Protein AF-A0A349QZY3-F1 (afdb_monomer_lite)

Radius of gyration: 35.94 Å; chains: 1; bounding box: 70×84×109 Å

Secondary structure (DSSP, 8-state):
-----PPPP-PPPPS--PPPPP----PPP--SSPPP----SS-HHHHHHHPPPP---------S---HHHHHHHHHHHHHHHHHHHTPPPP--TTPPTTHHHHHHHHHHHHHHHHH-TTGGGEEEEE-SS-EEEEE------S-------HHHHHHHHHHGGG--

Structure (mmCIF, N/CA/C/O backbone):
data_AF-A0A349QZY3-F1
#
_entry.id   AF-A0A349QZY3-F1
#
loop_
_atom_site.group_PDB
_atom_site.id
_atom_site.type_symbol
_atom_site.label_atom_id
_atom_site.label_alt_id
_atom_site.label_c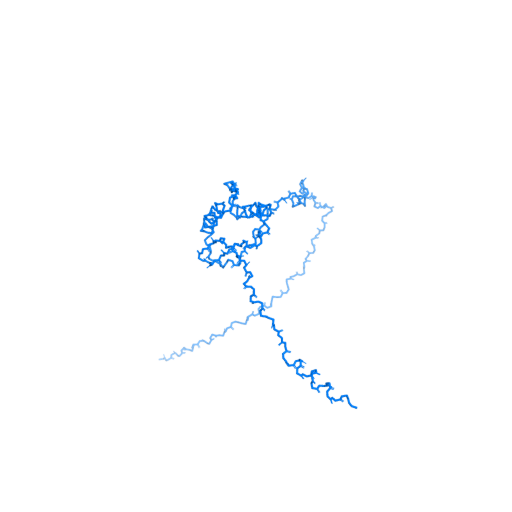omp_id
_atom_site.label_asym_id
_atom_site.label_entity_id
_atom_site.label_seq_id
_atom_site.pdbx_PDB_ins_code
_atom_site.Cartn_x
_atom_site.Cartn_y
_atom_site.Cartn_z
_atom_site.occupancy
_atom_site.B_iso_or_equiv
_atom_site.auth_seq_id
_atom_site.auth_comp_id
_atom_site.auth_asym_id
_atom_site.auth_atom_id
_atom_site.pdbx_PDB_model_num
ATOM 1 N N . LYS A 1 1 ? -26.551 -67.519 -51.013 1.00 44.50 1 LYS A N 1
ATOM 2 C CA . LYS A 1 1 ? -25.332 -67.885 -50.252 1.00 44.50 1 LYS A CA 1
ATOM 3 C C . LYS A 1 1 ? -25.104 -66.810 -49.200 1.00 44.50 1 LYS A C 1
ATOM 5 O O . LYS A 1 1 ? -24.732 -65.701 -49.545 1.00 44.50 1 LYS A O 1
ATOM 10 N N . THR A 1 2 ? -25.468 -67.117 -47.963 1.00 40.19 2 THR A N 1
ATOM 11 C CA . THR A 1 2 ? -25.341 -66.271 -46.772 1.00 40.19 2 THR A CA 1
ATOM 12 C C . THR A 1 2 ? -23.880 -66.196 -46.335 1.00 40.19 2 THR A C 1
ATOM 14 O O . THR A 1 2 ? -23.252 -67.236 -46.156 1.00 40.19 2 THR A O 1
ATOM 17 N N . ALA A 1 3 ? -23.346 -64.989 -46.157 1.00 41.06 3 ALA A N 1
ATOM 18 C CA . ALA A 1 3 ? -22.050 -64.759 -45.527 1.00 41.06 3 ALA A CA 1
ATOM 19 C C . ALA A 1 3 ? -22.275 -63.878 -44.293 1.00 41.06 3 ALA A C 1
ATOM 21 O O . ALA A 1 3 ? -22.495 -62.674 -44.402 1.00 41.06 3 ALA A O 1
ATOM 22 N N . ASN A 1 4 ? -22.282 -64.509 -43.121 1.00 50.06 4 ASN A N 1
ATOM 23 C CA . ASN A 1 4 ? -22.353 -63.827 -41.837 1.00 50.06 4 ASN A CA 1
ATOM 24 C C . ASN A 1 4 ? -20.962 -63.256 -41.533 1.00 50.06 4 ASN A C 1
ATOM 26 O O . ASN A 1 4 ? -20.000 -64.011 -41.426 1.00 50.06 4 ASN A O 1
ATOM 30 N N . SER A 1 5 ? -20.854 -61.935 -41.400 1.00 44.47 5 SER A N 1
ATOM 31 C CA . SER A 1 5 ? -19.637 -61.263 -40.936 1.00 44.47 5 SER A CA 1
ATOM 32 C C . SER A 1 5 ? -19.748 -61.031 -39.428 1.00 44.47 5 SER A C 1
ATOM 34 O O . SER A 1 5 ? -20.621 -60.289 -38.973 1.00 44.47 5 SER A O 1
ATOM 36 N N . SER A 1 6 ? -18.905 -61.700 -38.638 1.00 52.94 6 SER A N 1
ATOM 37 C CA . SER A 1 6 ? -18.787 -61.462 -37.198 1.00 52.94 6 SER A CA 1
ATOM 38 C C . SER A 1 6 ? -17.981 -60.185 -36.952 1.00 52.94 6 SER A C 1
ATOM 40 O O . SER A 1 6 ? -16.850 -60.068 -37.424 1.00 52.94 6 SER A O 1
ATOM 42 N N . LYS A 1 7 ? -18.530 -59.239 -36.187 1.00 57.06 7 LYS A N 1
ATOM 43 C CA . LYS A 1 7 ? -17.797 -58.040 -35.754 1.00 57.06 7 LYS A CA 1
ATOM 44 C C . LYS A 1 7 ? -16.676 -58.431 -34.774 1.00 57.06 7 LYS A C 1
ATOM 46 O O . LYS A 1 7 ? -16.955 -59.208 -33.861 1.00 57.06 7 LYS A O 1
ATOM 51 N N . PRO A 1 8 ? -15.448 -57.899 -34.903 1.00 46.44 8 PRO A N 1
ATOM 52 C CA . PRO A 1 8 ? -14.409 -58.133 -33.911 1.00 46.44 8 PRO A CA 1
ATOM 53 C C . PRO A 1 8 ? -14.691 -57.326 -32.636 1.00 46.44 8 PRO A C 1
ATOM 55 O O . PRO A 1 8 ? -15.126 -56.175 -32.689 1.00 46.44 8 PRO A O 1
ATOM 58 N N . VAL A 1 9 ? -14.439 -57.950 -31.487 1.00 51.72 9 VAL A N 1
ATOM 59 C CA . VAL A 1 9 ? -14.430 -57.305 -30.170 1.00 51.72 9 VAL A CA 1
ATOM 60 C C . VAL A 1 9 ? -13.150 -56.475 -30.060 1.00 51.72 9 VAL A C 1
ATOM 62 O O . VAL A 1 9 ? -12.051 -57.009 -30.201 1.00 51.72 9 VAL A O 1
ATOM 65 N N . THR A 1 10 ? -13.285 -55.169 -29.830 1.00 50.56 10 THR A N 1
ATOM 66 C CA . THR A 1 10 ? -12.152 -54.272 -29.572 1.00 50.56 10 THR A CA 1
ATOM 67 C C . THR A 1 10 ? -11.640 -54.504 -28.155 1.00 50.56 10 THR A C 1
ATOM 69 O O . THR A 1 10 ? -12.240 -54.036 -27.189 1.00 50.56 10 THR A O 1
ATOM 72 N N . THR A 1 11 ? -10.527 -55.221 -28.030 1.00 57.44 11 THR A N 1
ATOM 73 C CA . THR A 1 11 ? -9.794 -55.372 -26.768 1.00 57.44 11 THR A CA 1
ATOM 74 C C . THR A 1 11 ? -8.750 -54.260 -26.655 1.00 57.44 11 THR A C 1
ATOM 76 O O . THR A 1 11 ? -7.906 -54.104 -27.538 1.00 57.44 11 THR A O 1
ATOM 79 N N . SER A 1 12 ? -8.812 -53.474 -25.580 1.00 50.06 12 SER A N 1
ATOM 80 C CA . SER A 1 12 ? -7.856 -52.408 -25.255 1.00 50.06 12 SER A CA 1
ATOM 81 C C . SER A 1 12 ? -6.429 -52.965 -25.116 1.00 50.06 12 SER A C 1
ATOM 83 O O . SER A 1 12 ? -6.265 -54.020 -24.497 1.00 50.06 12 SER A O 1
ATOM 85 N N . PRO A 1 13 ? -5.381 -52.289 -25.624 1.00 57.38 13 PRO A N 1
ATOM 86 C CA . PRO A 1 13 ? -4.014 -52.751 -25.417 1.00 57.38 13 PRO A CA 1
ATOM 87 C C . PRO A 1 13 ? -3.616 -52.605 -23.935 1.00 57.38 13 PRO A C 1
ATOM 89 O O . PRO A 1 13 ? -4.016 -51.634 -23.286 1.00 57.38 13 PRO A O 1
ATOM 92 N N . PRO A 1 14 ? -2.822 -53.536 -23.376 1.00 48.47 14 PRO A N 1
ATOM 93 C CA . PRO A 1 14 ? -2.333 -53.420 -22.010 1.00 48.47 14 PRO A CA 1
ATOM 94 C C . PRO A 1 14 ? -1.350 -52.243 -21.902 1.00 48.47 14 PRO A C 1
ATOM 96 O O . PRO A 1 14 ? -0.483 -52.049 -22.751 1.00 48.47 14 PRO A O 1
ATOM 99 N N . VAL A 1 15 ? -1.493 -51.460 -20.831 1.00 60.03 15 VAL A N 1
ATOM 100 C CA . VAL A 1 15 ? -0.827 -50.161 -20.592 1.00 60.03 15 VAL A CA 1
ATOM 101 C C . VAL A 1 15 ? 0.672 -50.276 -20.266 1.00 60.03 15 VAL A C 1
ATOM 103 O O . VAL A 1 15 ? 1.342 -49.269 -20.065 1.00 60.03 15 VAL A O 1
ATOM 106 N N . VAL A 1 16 ? 1.261 -51.471 -20.255 1.00 57.28 16 VAL A N 1
ATOM 107 C CA . VAL A 1 16 ? 2.645 -51.638 -19.795 1.00 57.28 16 VAL A CA 1
ATOM 108 C C . VAL A 1 16 ? 3.468 -52.389 -20.832 1.00 57.28 16 VAL A C 1
ATOM 110 O O . VAL A 1 16 ? 3.526 -53.614 -20.844 1.00 57.28 16 VAL A O 1
ATOM 113 N N . ARG A 1 17 ? 4.143 -51.636 -21.706 1.00 58.69 17 ARG A N 1
ATOM 114 C CA . ARG A 1 17 ? 5.334 -52.139 -22.397 1.00 58.69 17 ARG A CA 1
ATOM 115 C C . ARG A 1 17 ? 6.515 -52.008 -21.442 1.00 58.69 17 ARG A C 1
ATOM 117 O O . ARG A 1 17 ? 7.066 -50.920 -21.294 1.00 58.69 17 ARG A O 1
ATOM 124 N N . VAL A 1 18 ? 6.906 -53.111 -20.813 1.00 60.81 18 VAL A N 1
ATOM 125 C CA . VAL A 1 18 ? 8.247 -53.228 -20.233 1.00 60.81 18 VAL A CA 1
ATOM 126 C C . VAL A 1 18 ? 9.214 -53.319 -21.412 1.00 60.81 18 VAL A C 1
ATOM 128 O O . VAL A 1 18 ? 9.088 -54.218 -22.239 1.00 60.81 18 VAL A O 1
ATOM 131 N N . ARG A 1 19 ? 10.104 -52.333 -21.551 1.00 63.50 19 ARG A N 1
ATOM 132 C CA . ARG A 1 19 ? 11.189 -52.393 -22.536 1.00 63.50 19 ARG A CA 1
ATOM 133 C C . ARG A 1 19 ? 12.264 -53.326 -21.989 1.00 63.50 19 ARG A C 1
ATOM 135 O O . ARG A 1 19 ? 12.631 -53.195 -20.822 1.00 63.50 19 ARG A O 1
ATOM 142 N N . GLU A 1 20 ? 12.729 -54.262 -22.807 1.00 65.62 20 GLU A N 1
ATOM 143 C CA . GLU A 1 20 ? 13.932 -55.033 -22.490 1.00 65.62 20 GLU A CA 1
ATOM 144 C C . GLU A 1 20 ? 15.131 -54.080 -22.405 1.00 65.62 20 GLU A C 1
ATOM 146 O O . GLU A 1 20 ? 15.156 -53.047 -23.078 1.00 65.62 20 GLU A O 1
ATOM 151 N N . LEU A 1 21 ? 16.064 -54.386 -21.499 1.00 68.31 21 LEU A N 1
ATOM 152 C CA . LEU A 1 21 ? 17.274 -53.594 -21.284 1.00 68.31 21 LEU A CA 1
ATOM 153 C C . LEU A 1 21 ? 18.047 -53.476 -22.606 1.00 68.31 21 LEU A C 1
ATOM 155 O O . LEU A 1 21 ? 18.342 -54.498 -23.223 1.00 68.31 21 LEU A O 1
ATOM 159 N N . ASP A 1 22 ? 18.399 -52.250 -23.000 1.00 65.62 22 ASP A N 1
ATOM 160 C CA . ASP A 1 22 ? 19.346 -52.026 -24.097 1.00 65.62 22 ASP A CA 1
ATOM 161 C C . ASP A 1 22 ? 20.710 -52.654 -23.760 1.00 65.62 22 ASP A C 1
ATOM 163 O O . ASP A 1 22 ? 21.078 -52.791 -22.586 1.00 65.62 22 ASP A O 1
ATOM 167 N N . GLU A 1 23 ? 21.431 -53.057 -24.811 1.00 68.75 23 GLU A N 1
ATOM 168 C CA . GLU A 1 23 ? 22.717 -53.759 -24.758 1.00 68.75 23 GLU A CA 1
ATOM 169 C C . GLU A 1 23 ? 23.704 -53.138 -23.756 1.00 68.75 23 GLU A C 1
ATOM 171 O O . GLU A 1 23 ? 23.746 -51.923 -23.543 1.00 68.75 23 GLU A O 1
ATOM 176 N N . THR A 1 24 ? 24.541 -53.987 -23.146 1.00 68.88 24 THR A N 1
ATOM 177 C CA . THR A 1 24 ? 25.621 -53.547 -22.251 1.00 68.88 24 THR A CA 1
ATOM 178 C C . THR A 1 24 ? 26.456 -52.463 -22.934 1.00 68.88 24 THR A C 1
ATOM 180 O O . THR A 1 24 ? 26.979 -52.723 -24.019 1.00 68.88 24 THR A O 1
ATOM 183 N N . PRO A 1 25 ? 26.627 -51.275 -22.326 1.00 61.06 25 PRO A N 1
ATOM 184 C CA . PRO A 1 25 ? 27.365 -50.202 -22.968 1.00 61.06 25 PRO A CA 1
ATOM 185 C C . PRO A 1 25 ? 28.815 -50.644 -23.170 1.00 61.06 25 PRO A C 1
ATOM 187 O O . PRO A 1 25 ? 29.531 -50.902 -22.198 1.00 61.06 25 PRO A O 1
ATOM 190 N N . GLU A 1 26 ? 29.266 -50.715 -24.425 1.00 64.69 26 GLU A N 1
ATOM 191 C CA . GLU A 1 26 ? 30.696 -50.768 -24.705 1.00 64.69 26 GLU A CA 1
ATOM 192 C C . GLU A 1 26 ? 31.328 -49.504 -24.117 1.00 64.69 26 GLU A C 1
ATOM 194 O O . GLU A 1 26 ? 31.005 -48.374 -24.490 1.00 64.69 26 GLU A O 1
ATOM 199 N N . GLY A 1 27 ? 32.202 -49.684 -23.127 1.00 62.69 27 GLY A N 1
ATOM 200 C CA . GLY A 1 27 ? 32.878 -48.569 -22.484 1.00 62.69 27 GLY A CA 1
ATOM 201 C C . GLY A 1 27 ? 33.701 -47.781 -23.501 1.00 62.69 27 GLY A C 1
ATOM 202 O O . GLY A 1 27 ? 34.567 -48.339 -24.177 1.00 62.69 27 GLY A O 1
ATOM 203 N N . CYS A 1 28 ? 33.476 -46.468 -23.578 1.00 65.69 28 CYS A N 1
ATOM 204 C CA . CYS A 1 28 ? 34.298 -45.581 -24.394 1.00 65.69 28 CYS A CA 1
ATOM 205 C C . CYS A 1 28 ? 35.779 -45.732 -24.011 1.00 65.69 28 CYS A C 1
ATOM 207 O O . CYS A 1 28 ? 36.155 -45.551 -22.847 1.00 65.69 28 CYS A O 1
ATOM 209 N N . ARG A 1 29 ? 36.640 -46.037 -24.992 1.00 65.38 29 ARG A N 1
ATOM 210 C CA . ARG A 1 29 ? 38.095 -46.036 -24.789 1.00 65.38 29 ARG A CA 1
ATOM 211 C C . ARG A 1 29 ? 38.534 -44.656 -24.301 1.00 65.38 29 ARG A C 1
ATOM 213 O O . ARG A 1 29 ? 38.265 -43.651 -24.953 1.00 65.38 29 ARG A O 1
ATOM 220 N N . ARG A 1 30 ? 39.240 -44.615 -23.167 1.00 61.22 30 ARG A N 1
ATOM 221 C CA . ARG A 1 30 ? 39.847 -43.385 -22.649 1.00 61.22 30 ARG A CA 1
ATOM 222 C C . ARG A 1 30 ? 40.933 -42.917 -23.614 1.00 61.22 30 ARG A C 1
ATOM 224 O O . ARG A 1 30 ? 41.950 -43.583 -23.789 1.00 61.22 30 ARG A O 1
ATOM 231 N N . ASN A 1 31 ? 40.719 -41.762 -24.218 1.00 65.94 31 ASN A N 1
ATOM 232 C CA . ASN A 1 31 ? 41.769 -40.946 -24.799 1.00 65.94 31 ASN A CA 1
ATOM 233 C C . ASN A 1 31 ? 42.665 -40.409 -23.666 1.00 65.94 31 ASN A C 1
ATOM 235 O O . ASN A 1 31 ? 42.180 -39.939 -22.642 1.00 65.94 31 ASN A O 1
ATOM 239 N N . SER A 1 32 ? 43.987 -40.497 -23.833 1.00 60.88 32 SER A N 1
ATOM 240 C CA . SER A 1 32 ? 44.983 -39.998 -22.865 1.00 60.88 32 SER A CA 1
ATOM 241 C C . SER A 1 32 ? 44.996 -38.470 -22.744 1.00 60.88 32 SER A C 1
ATOM 243 O O . SER A 1 32 ? 45.599 -37.919 -21.825 1.00 60.88 32 SER A O 1
ATOM 245 N N . GLN A 1 33 ? 44.324 -37.784 -23.665 1.00 69.50 33 GLN A N 1
ATOM 246 C CA . GLN A 1 33 ? 44.195 -36.340 -23.701 1.00 69.50 33 GLN A CA 1
ATOM 247 C C . GLN A 1 33 ? 42.852 -35.957 -23.070 1.00 69.50 33 GLN A C 1
ATOM 249 O O . GLN A 1 33 ? 41.792 -36.186 -23.652 1.00 69.50 33 GLN A O 1
ATOM 254 N N . GLY A 1 34 ? 42.897 -35.426 -21.846 1.00 67.31 34 GLY A N 1
ATOM 255 C CA . GLY A 1 34 ? 41.709 -34.908 -21.168 1.00 67.31 34 GLY A CA 1
ATOM 256 C C . GLY A 1 34 ? 41.050 -33.777 -21.965 1.00 67.31 34 GLY A C 1
ATOM 257 O O . GLY A 1 34 ? 41.707 -33.090 -22.749 1.00 67.31 34 GLY A O 1
ATOM 258 N N . GLN A 1 35 ? 39.748 -33.576 -21.758 1.00 70.06 35 GLN A N 1
ATOM 259 C CA . GLN A 1 35 ? 39.036 -32.433 -22.331 1.00 70.06 35 GLN A CA 1
ATOM 260 C C . GLN A 1 35 ? 39.704 -31.124 -21.883 1.00 70.06 35 GLN A C 1
ATOM 262 O O . GLN A 1 35 ? 40.023 -30.955 -20.703 1.00 70.06 35 GLN A O 1
ATOM 267 N N . THR A 1 36 ? 39.913 -30.189 -22.813 1.00 68.88 36 THR A N 1
ATOM 268 C CA . THR A 1 36 ? 40.365 -28.835 -22.476 1.00 68.88 36 THR A CA 1
ATOM 269 C C . THR A 1 36 ? 39.348 -28.207 -21.529 1.00 68.88 36 THR A C 1
ATOM 271 O O . THR A 1 36 ? 38.159 -28.166 -21.840 1.00 68.88 36 THR A O 1
ATOM 274 N N . ALA A 1 37 ? 39.801 -27.737 -20.365 1.00 69.31 37 ALA A N 1
ATOM 275 C CA . ALA A 1 37 ? 38.927 -27.111 -19.384 1.00 69.31 37 ALA A CA 1
ATOM 276 C C . ALA A 1 37 ? 38.298 -25.841 -19.979 1.00 69.31 37 ALA A C 1
ATOM 278 O O . ALA A 1 37 ? 38.941 -24.794 -20.051 1.00 69.31 37 ALA A O 1
ATOM 279 N N . VAL A 1 38 ? 37.036 -25.933 -20.397 1.00 67.38 38 VAL A N 1
ATOM 280 C CA . VAL A 1 38 ? 36.231 -24.770 -20.768 1.00 67.38 38 VAL A CA 1
ATOM 281 C C . VAL A 1 38 ? 35.811 -24.095 -19.469 1.00 67.38 38 VAL A C 1
ATOM 283 O O . VAL A 1 38 ? 34.847 -24.493 -18.821 1.00 67.38 38 VAL A O 1
ATOM 286 N N . ARG A 1 39 ? 36.596 -23.108 -19.044 1.00 64.69 39 ARG A N 1
ATOM 287 C CA . ARG A 1 39 ? 36.235 -22.212 -17.946 1.00 64.69 39 ARG A CA 1
ATOM 288 C C . ARG A 1 39 ? 35.610 -20.965 -18.552 1.00 64.69 39 ARG A C 1
ATOM 290 O O . ARG A 1 39 ? 36.169 -20.386 -19.481 1.00 64.69 39 ARG A O 1
ATOM 297 N N . SER A 1 40 ? 34.462 -20.544 -18.034 1.00 65.69 40 SER A N 1
ATOM 298 C CA . SER A 1 40 ? 33.962 -19.194 -18.276 1.00 65.69 40 SER A CA 1
ATOM 299 C C . SER A 1 40 ? 35.025 -18.191 -17.816 1.00 65.69 40 SER A C 1
ATOM 301 O O . SER A 1 40 ? 35.633 -18.372 -16.762 1.00 65.69 40 SER A O 1
ATOM 303 N N . ALA A 1 41 ? 35.276 -17.145 -18.609 1.00 69.44 41 ALA A N 1
ATOM 304 C CA . ALA A 1 41 ? 36.323 -16.155 -18.325 1.00 69.44 41 ALA A CA 1
ATOM 305 C C . ALA A 1 41 ? 36.127 -15.435 -16.978 1.00 69.44 41 ALA A C 1
ATOM 307 O O . ALA A 1 41 ? 37.066 -14.847 -16.441 1.00 69.44 41 ALA A O 1
ATOM 308 N N . HIS A 1 42 ? 34.909 -15.475 -16.437 1.00 65.50 42 HIS A N 1
ATOM 309 C CA . HIS A 1 42 ? 34.531 -14.874 -15.169 1.00 65.50 42 HIS A CA 1
ATOM 310 C C . HIS A 1 42 ? 33.875 -15.909 -14.260 1.00 65.50 42 HIS A C 1
ATOM 312 O O . HIS A 1 42 ? 33.245 -16.870 -14.717 1.00 65.50 42 HIS A O 1
ATOM 318 N N . ASP A 1 43 ? 34.045 -15.687 -12.961 1.00 70.00 43 ASP A N 1
ATOM 319 C CA . ASP A 1 43 ? 33.418 -16.470 -11.910 1.00 70.00 43 ASP A CA 1
ATOM 320 C C . ASP A 1 43 ? 31.909 -16.190 -11.934 1.00 70.00 43 ASP A C 1
ATOM 322 O O . ASP A 1 43 ? 31.440 -15.157 -11.455 1.00 70.00 43 ASP A O 1
ATOM 326 N N . VAL A 1 44 ? 31.146 -17.077 -12.580 1.00 62.81 44 VAL A N 1
ATOM 327 C CA . VAL A 1 44 ? 29.688 -16.949 -12.782 1.00 62.81 44 VAL A CA 1
ATOM 328 C C . VAL A 1 44 ? 28.964 -16.776 -11.442 1.00 62.81 44 VAL A C 1
ATOM 330 O O . VAL A 1 44 ? 27.946 -16.092 -11.357 1.00 62.81 44 VAL A O 1
ATOM 333 N N . THR A 1 45 ? 29.543 -17.323 -10.373 1.00 60.94 45 THR A N 1
ATOM 334 C CA . THR A 1 45 ? 29.068 -17.223 -8.992 1.00 60.94 45 THR A CA 1
ATOM 335 C C . THR A 1 45 ? 29.028 -15.781 -8.475 1.00 60.94 45 THR A C 1
ATOM 337 O O . THR A 1 45 ? 28.169 -15.437 -7.664 1.00 60.94 45 THR A O 1
ATOM 340 N N . ASN A 1 46 ? 29.915 -14.911 -8.965 1.00 67.94 46 ASN A N 1
ATOM 341 C CA . ASN A 1 46 ? 30.038 -13.538 -8.477 1.00 67.94 46 ASN A CA 1
ATOM 342 C C . ASN A 1 46 ? 28.922 -12.622 -9.012 1.00 67.94 46 ASN A C 1
ATOM 344 O O . ASN A 1 46 ? 28.537 -11.656 -8.358 1.00 67.94 46 ASN A O 1
ATOM 348 N N . ALA A 1 47 ? 28.346 -12.953 -10.173 1.00 68.31 47 ALA A N 1
ATOM 349 C CA . ALA A 1 47 ? 27.261 -12.172 -10.767 1.00 68.31 47 ALA A CA 1
ATOM 350 C C . ALA A 1 47 ? 25.994 -12.178 -9.894 1.00 68.31 47 ALA A C 1
ATOM 352 O O . ALA A 1 47 ? 25.349 -11.145 -9.743 1.00 68.31 47 ALA A O 1
ATOM 353 N N . PHE A 1 48 ? 25.675 -13.314 -9.264 1.00 73.94 48 PHE A N 1
ATOM 354 C CA . PHE A 1 48 ? 24.529 -13.420 -8.356 1.00 73.94 48 PHE A CA 1
ATOM 355 C C . PHE A 1 48 ? 24.718 -12.580 -7.085 1.00 73.94 48 PHE A C 1
ATOM 357 O O . PHE A 1 48 ? 23.785 -11.921 -6.636 1.00 73.94 48 PHE A O 1
ATOM 364 N N . LEU A 1 49 ? 25.933 -12.564 -6.530 1.00 76.94 49 LEU A N 1
ATOM 365 C CA . LEU A 1 49 ? 26.261 -11.777 -5.337 1.00 76.94 49 LEU A CA 1
ATOM 366 C C . LEU A 1 49 ? 26.334 -10.268 -5.622 1.00 76.94 49 LEU A C 1
ATOM 368 O O . LEU A 1 49 ? 26.140 -9.468 -4.713 1.00 76.94 49 LEU A O 1
ATOM 372 N N . GLY A 1 50 ? 26.594 -9.881 -6.874 1.00 72.94 50 GLY A N 1
ATOM 373 C CA . GLY A 1 50 ? 26.608 -8.485 -7.317 1.00 72.94 50 GLY A CA 1
ATOM 374 C C . GLY A 1 50 ? 25.241 -7.922 -7.722 1.00 72.94 50 GLY A C 1
ATOM 375 O O . GLY A 1 50 ? 25.136 -6.722 -7.966 1.00 72.94 50 GLY A O 1
ATOM 376 N N . MET A 1 51 ? 24.197 -8.750 -7.818 1.00 76.56 51 MET A N 1
ATOM 377 C CA . MET A 1 51 ? 22.859 -8.296 -8.202 1.00 76.56 51 MET A CA 1
ATOM 378 C C . MET A 1 51 ? 22.098 -7.725 -7.001 1.00 76.56 51 MET A C 1
ATOM 380 O O . MET A 1 51 ? 21.888 -8.398 -5.994 1.00 76.56 51 MET A O 1
ATOM 384 N N . GLN A 1 52 ? 21.629 -6.482 -7.133 1.00 72.94 52 GLN A N 1
ATOM 385 C CA . GLN A 1 52 ? 20.713 -5.866 -6.178 1.00 72.94 52 GLN A CA 1
ATOM 386 C C . GLN A 1 52 ? 19.272 -6.231 -6.547 1.00 72.94 52 GLN A C 1
ATOM 388 O O . GLN A 1 52 ? 18.773 -5.863 -7.610 1.00 72.94 52 GLN A O 1
ATOM 393 N N . PHE A 1 53 ? 18.593 -6.955 -5.661 1.00 71.38 53 PHE A N 1
ATOM 394 C CA . PHE A 1 53 ? 17.175 -7.266 -5.815 1.00 71.38 53 PHE A CA 1
ATOM 395 C C . PHE A 1 53 ? 16.347 -6.204 -5.093 1.00 71.38 53 PHE A C 1
ATOM 397 O O . PHE A 1 53 ? 16.463 -6.043 -3.878 1.00 71.38 53 PHE A O 1
ATOM 404 N N . HIS A 1 54 ? 15.507 -5.483 -5.834 1.00 68.38 54 HIS A N 1
ATOM 405 C CA . HIS A 1 54 ? 14.537 -4.569 -5.233 1.00 68.38 54 HIS A CA 1
ATOM 406 C C . HIS A 1 54 ? 13.509 -5.344 -4.411 1.00 68.38 54 HIS A C 1
ATOM 408 O O . HIS A 1 54 ? 13.202 -6.503 -4.715 1.00 68.38 54 HIS A O 1
ATOM 414 N N . ALA A 1 55 ? 12.968 -4.691 -3.380 1.00 61.50 55 ALA A N 1
ATOM 415 C CA . ALA A 1 55 ? 11.937 -5.270 -2.536 1.00 61.50 55 ALA A CA 1
ATOM 416 C C . ALA A 1 55 ? 10.768 -5.737 -3.410 1.00 61.50 55 ALA A C 1
ATOM 418 O O . ALA A 1 55 ? 10.043 -4.935 -3.998 1.00 61.50 55 ALA A O 1
ATOM 419 N N . ARG A 1 56 ? 10.599 -7.057 -3.517 1.00 61.81 56 ARG A N 1
ATOM 420 C CA . ARG A 1 56 ? 9.455 -7.626 -4.216 1.00 61.81 56 ARG A CA 1
ATOM 421 C C . ARG A 1 56 ? 8.223 -7.261 -3.399 1.00 61.81 56 ARG A C 1
ATOM 423 O O . ARG A 1 56 ? 8.123 -7.651 -2.234 1.00 61.81 56 ARG A O 1
ATOM 430 N N . LEU A 1 57 ? 7.311 -6.490 -3.994 1.00 61.75 57 LEU A N 1
ATOM 431 C CA . LEU A 1 57 ? 5.980 -6.308 -3.432 1.00 61.75 57 LEU A CA 1
ATOM 432 C C . LEU A 1 57 ? 5.436 -7.711 -3.163 1.00 61.75 57 LEU A C 1
ATOM 434 O O . LEU A 1 57 ? 5.445 -8.548 -4.065 1.00 61.75 57 LEU A O 1
ATOM 438 N N . GLN A 1 58 ? 5.047 -7.988 -1.919 1.00 56.88 58 GLN A N 1
ATOM 439 C CA . GLN A 1 58 ? 4.357 -9.227 -1.604 1.00 56.88 58 GLN A CA 1
ATOM 440 C C . GLN A 1 58 ? 3.048 -9.151 -2.385 1.00 56.88 58 GLN A C 1
ATOM 442 O O . GLN A 1 58 ? 2.147 -8.397 -2.014 1.00 56.88 58 GLN A O 1
ATOM 447 N N . GLU A 1 59 ? 3.024 -9.798 -3.551 1.00 54.97 59 GLU A N 1
ATOM 448 C CA . GLU A 1 59 ? 1.841 -9.864 -4.390 1.00 54.97 59 GLU A CA 1
ATOM 449 C C . GLU A 1 59 ? 0.736 -10.383 -3.465 1.00 54.97 59 GLU A C 1
ATOM 451 O O . GLU A 1 59 ? 0.932 -11.419 -2.817 1.00 54.97 59 GLU A O 1
ATOM 456 N N . PRO A 1 60 ? -0.396 -9.664 -3.318 1.00 54.06 60 PRO A N 1
ATOM 457 C CA . PRO A 1 60 ? -1.576 -10.304 -2.765 1.00 54.06 60 PRO A CA 1
ATOM 458 C C . PRO A 1 60 ? -1.791 -11.608 -3.543 1.00 54.06 60 PRO A C 1
ATOM 460 O O . PRO A 1 60 ? -1.310 -11.729 -4.673 1.00 54.06 60 PRO A O 1
ATOM 463 N N . GLU A 1 61 ? -2.513 -12.577 -2.986 1.00 51.56 61 GLU A N 1
ATOM 464 C CA . GLU A 1 61 ? -3.037 -13.692 -3.783 1.00 51.56 61 GLU A CA 1
ATOM 465 C C . GLU A 1 61 ? -4.043 -13.125 -4.798 1.00 51.56 61 GLU A C 1
ATOM 467 O O . GLU A 1 61 ? -5.260 -13.150 -4.637 1.00 51.56 61 GLU A O 1
ATOM 472 N N . ILE A 1 62 ? -3.502 -12.464 -5.809 1.00 53.66 62 ILE A N 1
ATOM 473 C CA . ILE A 1 62 ? -4.185 -11.843 -6.906 1.00 53.66 62 ILE A CA 1
ATOM 474 C C . ILE A 1 62 ? -4.491 -13.029 -7.810 1.00 53.66 62 ILE A C 1
ATOM 476 O O . ILE A 1 62 ? -3.591 -13.578 -8.443 1.00 53.66 62 ILE A O 1
ATOM 480 N N . GLY A 1 63 ? -5.748 -13.475 -7.795 1.00 54.12 63 GLY A N 1
ATOM 481 C CA . GLY A 1 63 ? -6.212 -14.567 -8.647 1.00 54.12 63 GLY A CA 1
ATOM 482 C C . GLY A 1 63 ? -5.832 -14.355 -10.117 1.00 54.12 63 GLY A C 1
ATOM 483 O O . GLY A 1 63 ? -5.592 -13.229 -10.548 1.00 54.12 63 GLY A O 1
ATOM 484 N N . GLU A 1 64 ? -5.808 -15.447 -10.885 1.00 54.38 64 GLU A N 1
ATOM 485 C CA . GLU A 1 64 ? -5.214 -15.600 -12.230 1.00 54.38 64 GLU A CA 1
ATOM 486 C C . GLU A 1 64 ? -5.743 -14.663 -13.350 1.00 54.38 64 GLU A C 1
ATOM 488 O O . GLU A 1 64 ? -5.437 -14.858 -14.522 1.00 54.38 64 GLU A O 1
ATOM 493 N N . ASN A 1 65 ? -6.520 -13.624 -13.041 1.00 57.81 65 ASN A N 1
ATOM 494 C CA . ASN A 1 65 ? -7.083 -12.696 -14.015 1.00 57.81 65 ASN A CA 1
ATOM 495 C C . ASN A 1 65 ? -7.141 -11.271 -13.453 1.00 57.81 65 ASN A C 1
ATOM 497 O O . ASN A 1 65 ? -8.198 -10.768 -13.065 1.00 57.81 65 ASN A O 1
ATOM 501 N N . TYR A 1 66 ? -5.975 -10.641 -13.352 1.00 68.50 66 TYR A N 1
ATOM 502 C CA . TYR A 1 66 ? -5.845 -9.324 -12.758 1.00 68.50 66 TYR A CA 1
ATOM 503 C C . TYR A 1 66 ? -5.181 -8.323 -13.691 1.00 68.50 66 TYR A C 1
ATOM 505 O O . TYR A 1 66 ? -4.095 -8.553 -14.219 1.00 68.50 66 TYR A O 1
ATOM 513 N N . ASP A 1 67 ? -5.849 -7.188 -13.864 1.00 81.12 67 ASP A N 1
ATOM 514 C CA . ASP A 1 67 ? -5.382 -6.086 -14.692 1.00 81.12 67 ASP A CA 1
ATOM 515 C C . ASP A 1 67 ? -4.368 -5.238 -13.902 1.00 81.12 67 ASP A C 1
ATOM 517 O O . ASP A 1 67 ? -4.730 -4.385 -13.083 1.00 81.12 67 ASP A O 1
ATOM 521 N N . SER A 1 68 ? -3.080 -5.500 -14.136 1.00 80.69 68 SER A N 1
ATOM 522 C CA . SER A 1 68 ? -1.964 -4.806 -13.482 1.00 80.69 68 SER A CA 1
ATOM 523 C C . SER A 1 68 ? -1.968 -3.301 -13.755 1.00 80.69 68 SER A C 1
ATOM 525 O O . SER A 1 68 ? -1.726 -2.510 -12.843 1.00 80.69 68 SER A O 1
ATOM 527 N N . SER A 1 69 ? -2.324 -2.882 -14.973 1.00 85.00 69 SER A N 1
ATOM 528 C CA . SER A 1 69 ? -2.430 -1.465 -15.337 1.00 85.00 69 SER A CA 1
ATOM 529 C C . SER A 1 69 ? -3.553 -0.771 -14.568 1.00 85.00 69 SER A C 1
ATOM 531 O O . SER A 1 69 ? -3.428 0.393 -14.170 1.00 85.00 69 SER A O 1
ATOM 533 N N . LYS A 1 70 ? -4.657 -1.482 -14.315 1.00 87.06 70 LYS A N 1
ATOM 534 C CA . LYS A 1 70 ? -5.735 -0.972 -13.468 1.00 87.06 70 LYS A CA 1
ATOM 535 C C . LYS A 1 70 ? -5.287 -0.816 -12.011 1.00 87.06 70 LYS A C 1
ATOM 537 O O . LYS A 1 70 ? -5.564 0.243 -11.442 1.00 87.06 70 LYS A O 1
ATOM 542 N N . LEU A 1 71 ? -4.565 -1.794 -11.445 1.00 85.69 71 LEU A N 1
ATOM 543 C CA . LEU A 1 71 ? -3.975 -1.699 -10.094 1.00 85.69 71 LEU A CA 1
ATOM 544 C C . LEU A 1 71 ? -3.148 -0.448 -9.966 1.00 85.69 71 LEU A C 1
ATOM 546 O O . LEU A 1 71 ? -3.372 0.363 -9.075 1.00 85.69 71 LEU A O 1
ATOM 550 N N . GLU A 1 72 ? -2.180 -0.322 -10.863 1.00 88.19 72 GLU A N 1
ATOM 551 C CA . GLU A 1 72 ? -1.175 0.717 -10.832 1.00 88.19 72 GLU A CA 1
ATOM 552 C C . GLU A 1 72 ? -1.849 2.088 -10.854 1.00 88.19 72 GLU A C 1
ATOM 554 O O . GLU A 1 72 ? -1.602 2.938 -9.994 1.00 88.19 72 GLU A O 1
ATOM 559 N N . ARG A 1 73 ? -2.809 2.272 -11.766 1.00 89.81 73 ARG A N 1
ATOM 560 C CA . ARG A 1 73 ? -3.577 3.513 -11.870 1.00 89.81 73 ARG A CA 1
ATOM 561 C C . ARG A 1 73 ? -4.366 3.821 -10.598 1.00 89.81 73 ARG A C 1
ATOM 563 O O . ARG A 1 73 ? -4.397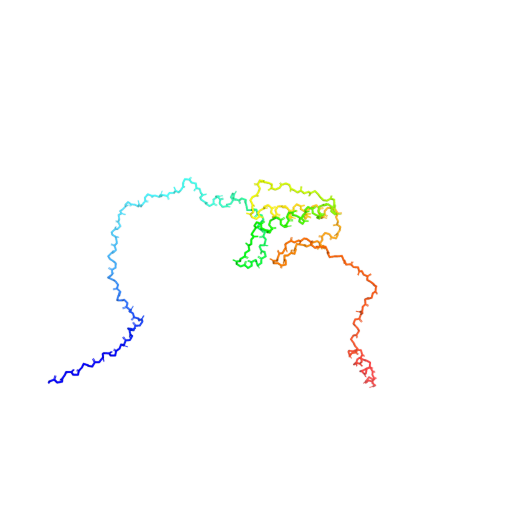 4.971 -10.157 1.00 89.81 73 ARG A O 1
ATOM 570 N N . GLU A 1 74 ? -5.044 2.833 -10.024 1.00 90.44 74 GLU A N 1
ATOM 571 C CA . GLU A 1 74 ? -5.841 3.012 -8.806 1.00 90.44 74 GLU A CA 1
ATOM 572 C C . GLU A 1 74 ? -4.976 3.267 -7.576 1.00 90.44 74 GLU A C 1
ATOM 574 O O . GLU A 1 74 ? -5.282 4.167 -6.790 1.00 90.44 74 GLU A O 1
ATOM 579 N N . PHE A 1 75 ? -3.855 2.558 -7.468 1.00 90.50 75 PHE A N 1
ATOM 580 C CA . PHE A 1 75 ? -2.839 2.764 -6.451 1.00 90.50 75 PHE A CA 1
ATOM 581 C C . PHE A 1 75 ? -2.335 4.206 -6.479 1.00 90.50 75 PHE A C 1
ATOM 583 O O . PHE A 1 75 ? -2.463 4.910 -5.477 1.00 90.50 75 PHE A O 1
ATOM 590 N N . PHE A 1 76 ? -1.850 4.702 -7.624 1.00 91.06 76 PHE A N 1
ATOM 591 C CA . PHE A 1 76 ? -1.334 6.072 -7.724 1.00 91.06 76 PHE A CA 1
ATOM 592 C C . PHE A 1 76 ? -2.424 7.132 -7.528 1.00 91.06 76 PHE A C 1
ATOM 594 O O . PHE A 1 76 ? -2.180 8.180 -6.918 1.00 91.06 76 PHE A O 1
ATOM 601 N N . LYS A 1 77 ? -3.659 6.854 -7.964 1.00 92.38 77 LYS A N 1
ATOM 602 C CA . LYS A 1 77 ? -4.814 7.712 -7.669 1.00 92.38 77 LYS A CA 1
ATOM 603 C C . LYS A 1 77 ? -5.063 7.799 -6.161 1.00 92.38 77 LYS A C 1
ATOM 605 O O . LYS A 1 77 ? -5.217 8.900 -5.626 1.00 92.38 77 LYS A O 1
ATOM 610 N N . SER A 1 78 ? -5.072 6.663 -5.467 1.00 91.88 78 SER A N 1
ATOM 611 C CA . SER A 1 78 ? -5.261 6.615 -4.018 1.00 91.88 78 SER A CA 1
ATOM 612 C C . SER A 1 78 ? -4.082 7.239 -3.266 1.00 91.88 78 SER A C 1
ATOM 614 O O . SER A 1 78 ? -4.302 7.958 -2.291 1.00 91.88 78 SER A O 1
ATOM 616 N N . LEU A 1 79 ? -2.851 7.027 -3.734 1.00 91.62 79 LEU A N 1
ATOM 617 C CA . LEU A 1 79 ? -1.628 7.608 -3.181 1.00 91.62 79 LEU A CA 1
ATOM 618 C C . LEU A 1 79 ? -1.677 9.135 -3.238 1.00 91.62 79 LEU A C 1
ATOM 620 O O . LEU A 1 79 ? -1.419 9.811 -2.246 1.00 91.62 79 LEU A O 1
ATOM 624 N N . SER A 1 80 ? -2.089 9.688 -4.381 1.00 91.75 80 SER A N 1
ATOM 625 C CA . SER A 1 80 ? -2.266 11.130 -4.545 1.00 91.75 80 SER A CA 1
ATOM 626 C C . SER A 1 80 ? -3.312 11.700 -3.580 1.00 91.75 80 SER A C 1
ATOM 628 O O . SER A 1 80 ? -3.120 12.796 -3.054 1.00 91.75 80 SER A O 1
ATOM 630 N N . ASN A 1 81 ? -4.394 10.964 -3.312 1.00 91.25 81 ASN A N 1
ATOM 631 C CA . ASN A 1 81 ? -5.415 11.384 -2.351 1.00 91.25 81 ASN A CA 1
ATOM 632 C C . ASN A 1 81 ? -4.893 11.371 -0.911 1.00 91.25 81 ASN A C 1
ATOM 634 O O . ASN A 1 81 ? -5.142 12.321 -0.170 1.00 91.25 81 ASN A O 1
ATOM 638 N N . ILE A 1 82 ? -4.164 10.326 -0.515 1.00 88.44 82 ILE A N 1
ATOM 639 C CA . ILE A 1 82 ? -3.613 10.231 0.840 1.00 88.44 82 ILE A CA 1
ATOM 640 C C . ILE A 1 82 ? -2.509 11.260 1.072 1.00 88.44 82 ILE A C 1
ATOM 642 O O . ILE A 1 82 ? -2.500 11.911 2.111 1.00 88.44 82 ILE A O 1
ATOM 646 N N . SER A 1 83 ? -1.643 11.470 0.081 1.00 89.38 83 SER A N 1
ATOM 647 C CA . SER A 1 83 ? -0.582 12.477 0.132 1.00 89.38 83 SER A CA 1
ATOM 648 C C . SER A 1 83 ? -1.158 13.873 0.371 1.00 89.38 83 SER A C 1
ATOM 650 O O . SER A 1 83 ? -0.655 14.598 1.222 1.00 89.38 83 SER A O 1
ATOM 652 N N . LYS A 1 84 ? -2.275 14.216 -0.290 1.00 89.94 84 LYS A N 1
ATOM 653 C CA . LYS A 1 84 ? -2.998 15.472 -0.039 1.00 89.94 84 LYS A CA 1
ATOM 654 C C . LYS A 1 84 ? -3.590 15.549 1.369 1.00 89.94 84 LYS A C 1
ATOM 656 O O . LYS A 1 84 ? -3.562 16.611 1.970 1.00 89.94 84 LYS A O 1
ATOM 661 N N . LYS A 1 85 ? -4.156 14.452 1.882 1.00 87.75 85 LYS A N 1
ATOM 662 C CA . LYS A 1 85 ? -4.788 14.428 3.213 1.00 87.75 85 LYS A CA 1
ATOM 663 C C . LYS A 1 85 ? -3.777 14.498 4.358 1.00 87.75 85 LYS A C 1
ATOM 665 O O . LYS A 1 85 ? -4.077 15.095 5.382 1.00 87.75 85 LYS A O 1
ATOM 670 N N . LEU A 1 86 ? -2.618 13.868 4.191 1.00 83.62 86 LEU A N 1
ATOM 671 C CA . LEU A 1 86 ? -1.588 13.745 5.225 1.00 83.62 86 LEU A CA 1
ATOM 672 C C . LEU A 1 86 ? -0.428 14.735 5.033 1.00 83.62 86 LEU A C 1
ATOM 674 O O . LEU A 1 86 ? 0.506 14.721 5.822 1.00 83.62 86 LEU A O 1
ATOM 678 N N . ASN A 1 87 ? -0.476 15.587 4.000 1.00 85.44 87 ASN A N 1
ATOM 679 C CA . ASN A 1 87 ? 0.605 16.504 3.606 1.00 85.44 87 ASN A CA 1
ATOM 680 C C . ASN A 1 87 ? 1.962 15.797 3.406 1.00 85.44 87 ASN A C 1
ATOM 682 O O . ASN A 1 87 ? 3.017 16.331 3.734 1.00 85.44 87 ASN A O 1
ATOM 686 N N . VAL A 1 88 ? 1.919 14.581 2.858 1.00 85.88 88 VAL A N 1
ATOM 687 C CA . VAL A 1 88 ? 3.083 13.713 2.618 1.00 85.88 88 VAL A CA 1
ATOM 688 C C . VAL A 1 88 ? 3.569 13.898 1.181 1.00 85.88 88 VAL A C 1
ATOM 690 O O . VAL A 1 88 ? 2.756 14.048 0.262 1.00 85.88 88 VAL A O 1
ATOM 693 N N . THR A 1 89 ? 4.881 13.869 0.955 1.00 88.88 89 THR A N 1
ATOM 694 C CA . THR A 1 89 ? 5.468 14.031 -0.382 1.00 88.88 89 THR A CA 1
ATOM 695 C C . THR A 1 89 ? 5.315 12.750 -1.200 1.00 88.88 89 THR A C 1
ATOM 697 O O . THR A 1 89 ? 5.492 11.637 -0.713 1.00 88.88 89 THR A O 1
ATOM 700 N N . LYS A 1 90 ? 4.989 12.890 -2.483 1.00 86.31 90 LYS A N 1
ATOM 701 C CA . LYS A 1 90 ? 4.903 11.754 -3.409 1.00 86.31 90 LYS A CA 1
ATOM 702 C C . LYS A 1 90 ? 6.280 11.517 -4.014 1.00 86.31 90 LYS A C 1
ATOM 704 O O . LYS A 1 90 ? 6.913 12.482 -4.435 1.00 86.31 90 LYS A O 1
ATOM 709 N N . LEU A 1 91 ? 6.707 10.262 -4.095 1.00 86.75 91 LEU A N 1
ATOM 710 C CA . LEU A 1 91 ? 7.887 9.902 -4.871 1.00 86.75 91 LEU A CA 1
ATOM 711 C C . LEU A 1 91 ? 7.529 9.880 -6.361 1.00 86.75 91 LEU A C 1
ATOM 713 O O . LEU A 1 91 ? 6.461 9.395 -6.742 1.00 86.75 91 LEU A O 1
ATOM 717 N N . GLU A 1 92 ? 8.410 10.413 -7.202 1.00 83.50 92 GLU A N 1
ATOM 718 C CA . GLU A 1 92 ? 8.276 10.304 -8.650 1.00 83.50 92 GLU A CA 1
ATOM 719 C C . GLU A 1 92 ? 8.867 8.970 -9.116 1.00 83.50 92 GLU A C 1
ATOM 721 O O . GLU A 1 92 ? 10.073 8.749 -9.042 1.00 83.50 92 GLU A O 1
ATOM 726 N N . CYS A 1 93 ? 8.009 8.066 -9.591 1.00 83.00 93 CYS A N 1
ATOM 727 C CA . CYS A 1 93 ? 8.405 6.719 -10.017 1.00 83.00 93 CYS A CA 1
ATOM 728 C C . CYS A 1 93 ? 8.365 6.527 -11.541 1.00 83.00 93 CYS A C 1
ATOM 730 O O . CYS A 1 93 ? 8.260 5.397 -12.006 1.00 83.00 93 CYS A O 1
ATOM 732 N N . ALA A 1 94 ? 8.452 7.604 -12.331 1.00 78.06 94 ALA A N 1
ATOM 733 C CA . ALA A 1 94 ? 8.302 7.553 -13.791 1.00 78.06 94 ALA A CA 1
ATOM 734 C C . ALA A 1 94 ? 9.336 6.656 -14.506 1.00 78.06 94 ALA A C 1
ATOM 736 O O . ALA A 1 94 ? 9.063 6.153 -15.591 1.00 78.06 94 ALA A O 1
ATOM 737 N N . GLY A 1 95 ? 10.513 6.444 -13.905 1.00 82.88 95 GLY A N 1
ATOM 738 C CA . GLY A 1 95 ? 11.568 5.582 -14.451 1.00 82.88 95 GLY A CA 1
ATOM 739 C C . GLY A 1 95 ? 11.502 4.112 -14.020 1.00 82.88 95 GLY A C 1
ATOM 740 O O . GLY A 1 95 ? 12.327 3.323 -14.472 1.00 82.88 95 GLY A O 1
ATOM 741 N N . LEU A 1 96 ? 10.569 3.736 -13.136 1.00 84.69 96 LEU A N 1
ATOM 742 C CA . LEU A 1 96 ? 10.488 2.392 -12.560 1.00 84.69 96 LEU A CA 1
ATOM 743 C C . LEU A 1 96 ? 9.365 1.580 -13.223 1.00 84.69 96 LEU A C 1
ATOM 745 O O . LEU A 1 96 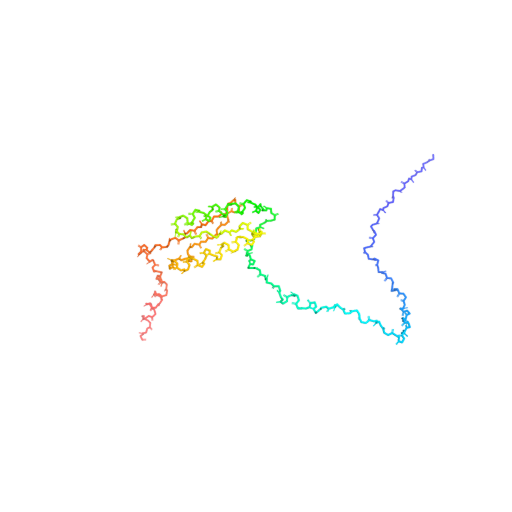? 8.229 2.054 -13.280 1.00 84.69 96 LEU A O 1
ATOM 749 N N . PRO A 1 97 ? 9.635 0.347 -13.683 1.00 85.00 97 PRO A N 1
ATOM 750 C CA . PRO A 1 97 ? 8.592 -0.522 -14.211 1.00 85.00 97 PRO A CA 1
ATOM 751 C C . PRO A 1 97 ? 7.727 -1.110 -13.087 1.00 85.00 97 PRO A C 1
ATOM 753 O O . PRO A 1 97 ? 8.180 -1.290 -11.952 1.00 85.00 97 PRO A O 1
ATOM 756 N N . TYR A 1 98 ? 6.486 -1.469 -13.417 1.00 81.56 98 TYR A N 1
ATOM 757 C CA . TYR A 1 98 ? 5.642 -2.301 -12.556 1.00 81.56 98 TYR A CA 1
ATOM 758 C C . TYR A 1 98 ? 6.314 -3.664 -12.294 1.00 81.56 98 TYR A C 1
ATOM 760 O O . TYR A 1 98 ? 6.871 -4.239 -13.233 1.00 81.56 98 TYR A O 1
ATOM 768 N N . PRO A 1 99 ? 6.261 -4.227 -11.068 1.00 82.75 99 PRO A N 1
ATOM 769 C CA . PRO A 1 99 ? 5.603 -3.728 -9.848 1.00 82.75 99 PRO A CA 1
ATOM 770 C C . PRO A 1 99 ? 6.502 -2.857 -8.949 1.00 82.75 99 PRO A C 1
ATOM 772 O O . PRO A 1 99 ? 6.087 -2.451 -7.861 1.00 82.75 99 PRO A O 1
ATOM 775 N N . TYR A 1 100 ? 7.743 -2.592 -9.363 1.00 83.56 100 TYR A N 1
ATOM 776 C CA . TYR A 1 100 ? 8.759 -1.945 -8.526 1.00 83.56 100 TYR A CA 1
ATOM 777 C C . TYR A 1 100 ? 8.430 -0.490 -8.193 1.00 83.56 100 TYR A C 1
ATOM 779 O O . TYR A 1 100 ? 8.714 -0.004 -7.102 1.00 83.56 100 TYR A O 1
ATOM 787 N N . ASN A 1 101 ? 7.769 0.209 -9.108 1.00 87.94 101 ASN A N 1
ATOM 788 C CA . ASN A 1 101 ? 7.253 1.548 -8.849 1.00 87.94 101 ASN A CA 1
ATOM 789 C C . ASN A 1 101 ? 6.310 1.609 -7.631 1.00 87.94 101 ASN A C 1
ATOM 791 O O . ASN A 1 101 ? 6.346 2.580 -6.872 1.00 87.94 101 ASN A O 1
ATOM 795 N N . ILE A 1 102 ? 5.502 0.571 -7.407 1.00 87.44 102 ILE A N 1
ATOM 796 C CA . ILE A 1 102 ? 4.582 0.477 -6.270 1.00 87.44 102 ILE A CA 1
ATOM 797 C C . ILE A 1 102 ? 5.340 0.167 -4.982 1.00 87.44 102 ILE A C 1
ATOM 799 O O . ILE A 1 102 ? 5.066 0.801 -3.962 1.00 87.44 102 ILE A O 1
ATOM 803 N N . SER A 1 103 ? 6.292 -0.771 -5.007 1.00 85.88 103 SER A N 1
ATOM 804 C CA . SER A 1 103 ? 7.081 -1.116 -3.817 1.00 85.88 103 SER A CA 1
ATOM 805 C C . SER A 1 103 ? 7.902 0.072 -3.317 1.00 85.88 103 SER A C 1
ATOM 807 O O . SER A 1 103 ? 7.831 0.396 -2.134 1.00 85.88 103 SER A O 1
ATOM 809 N N . GLU A 1 104 ? 8.592 0.773 -4.219 1.00 87.62 104 GLU A N 1
ATOM 810 C CA . GLU A 1 104 ? 9.387 1.965 -3.890 1.00 87.62 104 GLU A CA 1
ATOM 811 C C . GLU A 1 104 ? 8.492 3.098 -3.358 1.00 87.62 104 GLU A C 1
ATOM 813 O O . GLU A 1 104 ? 8.783 3.716 -2.331 1.00 87.62 104 GLU A O 1
ATOM 818 N N . SER A 1 105 ? 7.331 3.319 -3.989 1.00 89.56 105 SER A N 1
ATOM 819 C CA . SER A 1 105 ? 6.343 4.299 -3.512 1.00 89.56 105 SER A CA 1
ATOM 820 C C . SER A 1 105 ? 5.820 3.975 -2.109 1.00 89.56 105 SER A C 1
ATOM 822 O O . SER A 1 105 ? 5.642 4.877 -1.287 1.00 89.56 105 SER A O 1
ATOM 824 N N . LEU A 1 106 ? 5.543 2.697 -1.827 1.00 88.12 106 LEU A N 1
ATOM 825 C CA . LEU A 1 106 ? 5.058 2.243 -0.523 1.00 88.12 106 LEU A CA 1
ATOM 826 C C . LEU A 1 106 ? 6.121 2.383 0.560 1.00 88.12 106 LEU A C 1
ATOM 828 O O . LEU A 1 106 ? 5.801 2.808 1.672 1.00 88.12 106 LEU A O 1
ATOM 832 N N . GLU A 1 107 ? 7.368 2.035 0.255 1.00 86.38 107 GLU A N 1
ATOM 833 C CA . GLU A 1 107 ? 8.475 2.179 1.193 1.00 86.38 107 GLU A CA 1
ATOM 834 C C . GLU A 1 107 ? 8.726 3.650 1.528 1.00 86.38 107 GLU A C 1
ATOM 836 O O . GLU A 1 107 ? 8.784 4.004 2.708 1.00 86.38 107 GLU A O 1
ATOM 841 N N . HIS A 1 108 ? 8.749 4.520 0.515 1.00 89.38 108 HIS A N 1
ATOM 842 C CA . HIS A 1 108 ? 8.864 5.964 0.701 1.00 89.38 108 HIS A CA 1
ATOM 843 C C . HIS A 1 108 ? 7.712 6.537 1.539 1.00 89.38 108 HIS A C 1
ATOM 845 O O . HIS A 1 108 ? 7.924 7.304 2.478 1.00 89.38 108 HIS A O 1
ATOM 851 N N . LEU A 1 109 ? 6.470 6.143 1.251 1.00 88.56 109 LEU A N 1
ATOM 852 C CA . LEU A 1 109 ? 5.324 6.572 2.050 1.00 88.56 109 LEU A CA 1
ATOM 853 C C . LEU A 1 109 ? 5.449 6.081 3.499 1.00 88.56 109 LEU A C 1
ATOM 855 O O . LEU A 1 109 ? 5.199 6.840 4.432 1.00 88.56 109 LEU A O 1
ATOM 859 N N . LYS A 1 110 ? 5.877 4.835 3.714 1.00 86.44 110 LYS A N 1
ATOM 860 C CA . LYS A 1 110 ? 6.061 4.260 5.051 1.00 86.44 110 LYS A CA 1
ATOM 861 C C . LYS A 1 110 ? 7.146 4.986 5.843 1.00 86.44 110 LYS A C 1
ATOM 863 O O . LYS A 1 110 ? 6.964 5.193 7.042 1.00 86.44 110 LYS A O 1
ATOM 868 N N . THR A 1 111 ? 8.264 5.357 5.221 1.00 87.88 111 THR A N 1
ATOM 869 C CA . THR A 1 111 ? 9.330 6.106 5.903 1.00 87.88 111 THR A CA 1
ATOM 870 C C . THR A 1 111 ? 8.861 7.506 6.280 1.00 87.88 111 THR A C 1
ATOM 872 O O . THR A 1 111 ? 9.064 7.913 7.422 1.00 87.88 111 THR A O 1
ATOM 875 N N . GLN A 1 112 ? 8.141 8.198 5.393 1.00 88.44 112 GLN A N 1
ATOM 876 C CA . GLN A 1 112 ? 7.571 9.508 5.711 1.00 88.44 112 GLN A CA 1
ATOM 877 C C . GLN A 1 112 ? 6.502 9.438 6.807 1.00 88.44 112 GLN A C 1
ATOM 879 O O . GLN A 1 112 ? 6.523 10.250 7.730 1.00 88.44 112 GLN A O 1
ATOM 884 N N . LEU A 1 113 ? 5.607 8.446 6.769 1.00 86.38 113 LEU A N 1
ATOM 885 C CA . LEU A 1 113 ? 4.594 8.278 7.813 1.00 86.38 113 LEU A CA 1
ATOM 886 C C . LEU A 1 113 ? 5.212 7.980 9.181 1.00 86.38 113 LEU A C 1
ATOM 888 O O . LEU A 1 113 ? 4.774 8.552 10.172 1.00 86.38 113 LEU A O 1
ATOM 892 N N . LYS A 1 11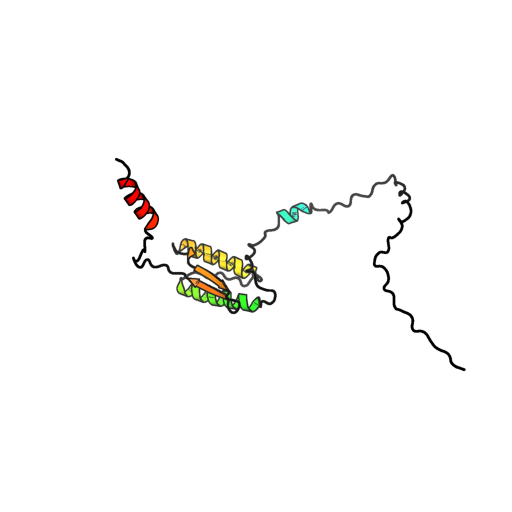4 ? 6.252 7.139 9.240 1.00 85.19 114 LYS A N 1
ATOM 893 C CA . LYS A 1 114 ? 6.979 6.854 10.489 1.00 85.19 114 LYS A CA 1
ATOM 894 C C . LYS A 1 114 ? 7.589 8.102 11.124 1.00 85.19 114 LYS A C 1
ATOM 896 O O . LYS A 1 114 ? 7.722 8.145 12.340 1.00 85.19 114 LYS A O 1
ATOM 901 N N . LEU A 1 115 ? 8.003 9.070 10.308 1.00 84.25 115 LEU A N 1
ATOM 902 C CA . LEU A 1 115 ? 8.574 10.330 10.784 1.00 84.25 115 LEU A CA 1
ATOM 903 C C . LEU A 1 115 ? 7.491 11.330 11.201 1.00 84.25 115 LEU A C 1
ATOM 905 O O . LEU A 1 115 ? 7.721 12.135 12.096 1.00 84.25 115 LEU A O 1
ATOM 909 N N . SER A 1 116 ? 6.333 11.303 10.539 1.00 78.00 116 SER A N 1
ATOM 910 C CA . SER A 1 116 ? 5.298 12.323 10.707 1.00 78.00 116 SER A CA 1
ATOM 911 C C . SER A 1 116 ? 4.212 11.974 11.724 1.00 78.00 116 SER A C 1
ATOM 913 O O . SER A 1 116 ? 3.530 12.888 12.186 1.00 78.00 116 SER A O 1
ATOM 915 N N . THR A 1 117 ? 3.945 10.695 12.006 1.00 69.75 117 THR A N 1
ATOM 916 C CA . THR A 1 117 ? 2.745 10.295 12.762 1.00 69.75 117 THR A CA 1
ATOM 917 C C . THR A 1 117 ? 3.008 9.067 13.630 1.00 69.75 117 THR A C 1
ATOM 919 O O . THR A 1 117 ? 3.472 8.043 13.132 1.00 69.75 117 THR A O 1
ATOM 922 N N . GLU A 1 118 ? 2.646 9.138 14.914 1.00 70.75 118 GLU A N 1
ATOM 923 C CA . GLU A 1 118 ? 2.710 8.006 15.857 1.00 70.75 118 GLU A CA 1
ATOM 924 C C . GLU A 1 118 ? 1.842 6.819 15.366 1.00 70.75 118 GLU A C 1
ATOM 926 O O . GLU A 1 118 ? 2.263 5.661 15.400 1.00 70.75 118 GLU A O 1
ATOM 931 N N . ASP A 1 119 ? 0.678 7.126 14.778 1.00 71.00 119 ASP A N 1
ATOM 932 C CA . ASP A 1 119 ? -0.356 6.176 14.333 1.00 71.00 119 ASP A CA 1
ATOM 933 C C . ASP A 1 119 ? -0.160 5.635 12.904 1.00 71.00 119 ASP A C 1
ATOM 935 O O . ASP A 1 119 ? -1.083 5.124 12.270 1.00 71.00 119 ASP A O 1
ATOM 939 N N . TRP A 1 120 ? 1.052 5.707 12.347 1.00 71.06 120 TRP A N 1
ATOM 940 C CA . TRP A 1 120 ? 1.327 5.275 10.965 1.00 71.06 120 TRP A CA 1
ATOM 941 C C . TRP A 1 120 ? 0.910 3.823 10.653 1.00 71.06 120 TRP A C 1
ATOM 943 O O . TRP A 1 120 ? 0.694 3.477 9.491 1.00 71.06 120 TRP A O 1
ATOM 953 N N . ARG A 1 121 ? 0.795 2.965 11.677 1.00 73.19 121 ARG A N 1
ATOM 954 C CA . ARG A 1 121 ? 0.367 1.558 11.555 1.00 73.19 121 ARG A CA 1
ATOM 955 C C . ARG A 1 121 ? -1.114 1.394 11.198 1.00 73.19 121 ARG A C 1
ATOM 957 O O . ARG A 1 121 ? -1.523 0.299 10.812 1.00 73.19 121 ARG A O 1
ATOM 964 N N . GLU A 1 122 ? -1.907 2.452 11.326 1.00 78.75 122 GLU A N 1
ATOM 965 C CA . GLU A 1 122 ? -3.343 2.450 11.036 1.00 78.75 122 GLU A CA 1
ATOM 966 C C . GLU A 1 122 ? -3.654 2.599 9.542 1.00 78.75 122 GLU A C 1
ATOM 968 O O . GLU A 1 122 ? -4.775 2.328 9.113 1.00 78.75 122 GLU A O 1
ATOM 973 N N . ILE A 1 123 ? -2.670 2.997 8.730 1.00 83.00 123 ILE A N 1
ATOM 974 C CA . ILE A 1 123 ? -2.832 3.138 7.282 1.00 83.00 123 ILE A CA 1
ATOM 975 C C . ILE A 1 123 ? -2.482 1.811 6.606 1.00 83.00 123 ILE A C 1
ATOM 977 O O . ILE A 1 123 ? -1.361 1.313 6.717 1.00 83.00 123 ILE A O 1
ATOM 981 N N . ARG A 1 124 ? -3.441 1.242 5.873 1.00 85.31 124 ARG A N 1
ATOM 982 C CA . ARG A 1 124 ? -3.300 -0.036 5.164 1.00 85.31 124 ARG A CA 1
ATOM 983 C C . ARG A 1 124 ? -3.679 0.104 3.700 1.00 85.31 124 ARG A C 1
ATOM 985 O O . ARG A 1 124 ? -4.587 0.855 3.352 1.00 85.31 124 ARG A O 1
ATOM 992 N N . LEU A 1 125 ? -2.993 -0.649 2.847 1.00 86.94 125 LEU A N 1
ATOM 993 C CA . LEU A 1 125 ? -3.394 -0.834 1.458 1.00 86.94 125 LEU A CA 1
ATOM 994 C C . LEU A 1 125 ? -4.388 -1.997 1.397 1.00 86.94 125 LEU A C 1
ATOM 996 O O . LEU A 1 125 ? -4.078 -3.095 1.853 1.00 86.94 125 LEU A O 1
ATOM 1000 N N . VAL A 1 126 ? -5.577 -1.745 0.860 1.00 85.12 126 VAL A N 1
ATOM 1001 C CA . VAL A 1 126 ? -6.653 -2.728 0.721 1.00 85.12 126 VAL A CA 1
ATOM 1002 C C . VAL A 1 126 ? -6.968 -2.895 -0.760 1.00 85.12 126 VAL A C 1
ATOM 1004 O O . VAL A 1 126 ? -7.076 -1.916 -1.502 1.00 85.12 126 VAL A O 1
ATOM 1007 N N . ASN A 1 127 ? -7.114 -4.146 -1.186 1.00 82.12 127 ASN A N 1
ATOM 1008 C CA . ASN A 1 127 ? -7.571 -4.499 -2.521 1.00 82.12 127 ASN A CA 1
ATOM 1009 C C . ASN A 1 127 ? -8.869 -5.301 -2.384 1.00 82.12 127 ASN A C 1
ATOM 1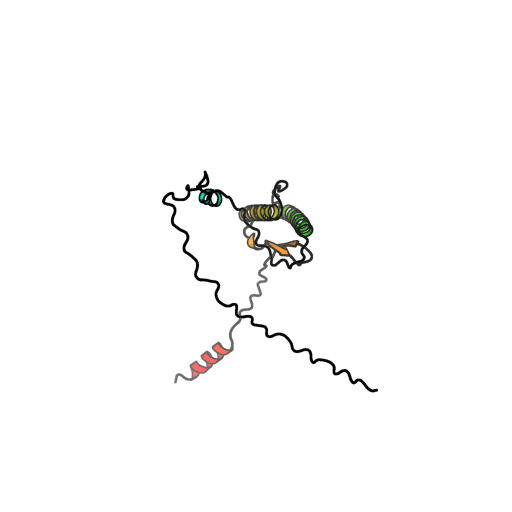011 O O . ASN A 1 127 ? -8.865 -6.399 -1.837 1.00 82.12 127 ASN A O 1
ATOM 1015 N N . ASP A 1 128 ? -9.973 -4.734 -2.866 1.00 78.81 128 ASP A N 1
ATOM 1016 C CA . ASP A 1 128 ? -11.310 -5.352 -2.847 1.00 78.81 128 ASP A CA 1
ATOM 1017 C C . ASP A 1 128 ? -11.564 -6.219 -4.104 1.00 78.81 128 ASP A C 1
ATOM 1019 O O . ASP A 1 128 ? -12.695 -6.512 -4.483 1.00 78.81 128 ASP A O 1
ATOM 1023 N N . GLY A 1 129 ? -10.512 -6.535 -4.869 1.00 72.75 129 GLY A N 1
ATOM 1024 C CA . GLY A 1 129 ? -10.569 -7.205 -6.174 1.00 72.75 129 GLY A CA 1
ATOM 1025 C C . GLY A 1 129 ? -11.077 -6.304 -7.307 1.00 72.75 129 GLY A C 1
ATOM 1026 O O . GLY A 1 129 ? -10.652 -6.434 -8.454 1.00 72.75 129 GLY A O 1
ATOM 1027 N N . LYS A 1 130 ? -11.953 -5.342 -6.997 1.00 75.31 130 LYS A N 1
ATOM 1028 C CA . LYS A 1 130 ? -12.438 -4.330 -7.945 1.00 75.31 130 LYS A CA 1
ATOM 1029 C C . LYS A 1 130 ? -11.563 -3.094 -7.989 1.00 75.31 130 LYS A C 1
ATOM 1031 O O . LYS A 1 130 ? -11.349 -2.584 -9.089 1.00 75.31 130 LYS A O 1
ATOM 1036 N N . CYS A 1 131 ? -11.143 -2.624 -6.814 1.00 80.94 131 CYS A N 1
ATOM 1037 C CA . CYS A 1 131 ? -10.399 -1.388 -6.648 1.00 80.94 131 CYS A CA 1
ATOM 1038 C C . CYS A 1 131 ? -9.292 -1.531 -5.594 1.00 80.94 131 CYS A C 1
ATOM 1040 O O . CYS A 1 131 ? -9.527 -2.122 -4.537 1.00 80.94 131 CYS A O 1
ATOM 1042 N N . THR A 1 132 ? -8.133 -0.915 -5.839 1.00 85.06 132 THR A N 1
ATOM 1043 C CA . THR A 1 132 ? -7.043 -0.798 -4.850 1.00 85.06 132 THR A CA 1
ATOM 1044 C C . THR A 1 132 ? -7.024 0.592 -4.217 1.00 85.06 132 THR A C 1
ATOM 1046 O O . THR A 1 132 ? -6.959 1.601 -4.921 1.00 85.06 132 THR A O 1
ATOM 1049 N N . PHE A 1 133 ? -7.083 0.672 -2.886 1.00 87.81 133 PHE A N 1
ATOM 1050 C CA . PHE A 1 133 ? -7.129 1.943 -2.161 1.00 87.81 133 PHE A CA 1
ATOM 1051 C C . PHE A 1 133 ? -6.462 1.867 -0.788 1.00 87.81 133 PHE A C 1
ATOM 1053 O O . PHE A 1 133 ? -6.270 0.798 -0.213 1.00 87.81 133 PHE A O 1
ATOM 1060 N N . PHE A 1 134 ? -6.123 3.031 -0.243 1.00 89.56 134 PHE A N 1
ATOM 1061 C CA . PHE A 1 134 ? -5.642 3.142 1.127 1.00 89.56 134 PHE A CA 1
ATOM 1062 C C . PHE A 1 134 ? -6.799 3.369 2.103 1.00 89.56 134 PHE A C 1
ATOM 1064 O O . PHE A 1 134 ? -7.629 4.258 1.897 1.00 89.56 134 PHE A O 1
ATOM 1071 N N . ALA A 1 135 ? -6.810 2.606 3.189 1.00 86.81 135 ALA A N 1
ATOM 1072 C CA . ALA A 1 135 ? -7.724 2.752 4.312 1.00 86.81 135 ALA A CA 1
ATOM 1073 C C . ALA A 1 135 ? -6.949 3.217 5.551 1.00 86.81 135 ALA A C 1
ATOM 1075 O O . ALA A 1 135 ? -5.840 2.744 5.795 1.00 86.81 135 ALA A O 1
ATOM 1076 N N . LYS A 1 136 ? -7.534 4.135 6.326 1.00 84.62 136 LYS A N 1
ATOM 1077 C CA . LYS A 1 136 ? -7.045 4.520 7.654 1.00 84.62 136 LYS A CA 1
ATOM 1078 C C . LYS A 1 136 ? -8.023 3.973 8.690 1.00 84.62 136 LYS A C 1
ATOM 1080 O O . LYS A 1 136 ? -9.223 4.204 8.563 1.00 84.62 136 LYS A O 1
ATOM 1085 N N . GLU A 1 137 ? -7.519 3.231 9.663 1.00 83.38 137 GLU A N 1
ATOM 1086 C CA . GLU A 1 137 ? -8.305 2.679 10.766 1.00 83.38 137 GLU A CA 1
ATOM 1087 C C . GLU A 1 137 ? -8.129 3.546 12.019 1.00 83.38 137 GLU A C 1
ATOM 1089 O O . GLU A 1 137 ? -7.191 3.329 12.770 1.00 83.38 137 GLU A O 1
ATOM 1094 N N . ASP A 1 138 ? -9.025 4.507 12.257 1.00 80.94 138 ASP A N 1
ATOM 1095 C CA . ASP A 1 138 ? -8.983 5.332 13.472 1.00 80.94 138 ASP A CA 1
ATOM 1096 C C . ASP A 1 138 ? -9.626 4.585 14.657 1.00 80.94 138 ASP A C 1
ATOM 1098 O O . ASP A 1 138 ? -10.816 4.245 14.623 1.00 80.94 138 ASP A O 1
ATOM 1102 N N . ARG A 1 139 ? -8.866 4.333 15.731 1.00 76.38 139 ARG A N 1
ATOM 1103 C CA . ARG A 1 139 ? -9.382 3.664 16.941 1.00 76.38 139 ARG A CA 1
ATOM 1104 C C . ARG A 1 139 ? -9.699 4.677 18.037 1.00 76.38 139 ARG A C 1
ATOM 1106 O O . ARG A 1 139 ? -8.809 5.299 18.605 1.00 76.38 139 ARG A O 1
ATOM 1113 N N . TYR A 1 140 ? -10.975 4.772 18.407 1.00 75.88 140 TYR A N 1
ATOM 1114 C CA . TYR A 1 140 ? -11.432 5.626 19.506 1.00 75.88 140 TYR A CA 1
ATOM 1115 C C . TYR A 1 140 ? -11.831 4.787 20.720 1.00 75.88 140 TYR A C 1
ATOM 1117 O O . TYR A 1 140 ? -12.647 3.870 20.617 1.00 75.88 140 TYR A O 1
ATOM 1125 N N . ASN A 1 141 ? -11.277 5.110 21.890 1.00 75.75 141 ASN A N 1
ATOM 1126 C CA . ASN A 1 141 ? -11.728 4.526 23.149 1.00 75.75 141 ASN A CA 1
ATOM 1127 C C . ASN A 1 141 ? -13.020 5.229 23.593 1.00 75.75 141 ASN A C 1
ATOM 1129 O O . ASN A 1 141 ? -12.986 6.373 24.038 1.00 75.75 141 ASN A O 1
ATOM 1133 N N . THR A 1 142 ? -14.159 4.549 23.476 1.00 82.06 142 THR A N 1
ATOM 1134 C CA . THR A 1 142 ? -15.472 5.076 23.887 1.00 82.06 142 THR A CA 1
ATOM 1135 C C . THR A 1 142 ? -15.712 4.993 25.399 1.00 82.06 142 THR A C 1
ATOM 1137 O O . THR A 1 142 ? -16.786 5.358 25.867 1.00 82.06 142 THR A O 1
ATOM 1140 N N . GLY A 1 143 ? -14.749 4.494 26.184 1.00 76.75 143 GLY A N 1
ATOM 1141 C CA . GLY A 1 143 ? -14.877 4.313 27.634 1.00 76.75 143 GLY A CA 1
ATOM 1142 C C . GLY A 1 143 ? -15.770 3.135 28.046 1.00 76.75 143 GLY A C 1
ATOM 1143 O O . GLY A 1 143 ? -15.817 2.780 29.222 1.00 76.75 143 GLY A O 1
ATOM 1144 N N . CYS A 1 144 ? -16.440 2.480 27.094 1.00 73.62 144 CYS A N 1
ATOM 1145 C CA . CYS A 1 144 ? -17.265 1.296 27.321 1.00 73.62 144 CYS A CA 1
ATOM 1146 C C . CYS A 1 144 ? -16.422 0.011 27.275 1.00 73.62 144 CYS A C 1
ATOM 1148 O O . CYS A 1 144 ? -16.646 -0.867 26.442 1.00 73.62 144 CYS A O 1
ATOM 1150 N N . THR A 1 145 ? -15.434 -0.113 28.161 1.00 72.62 145 THR A N 1
ATOM 1151 C CA . THR A 1 145 ? -14.678 -1.363 28.311 1.00 72.62 145 THR A CA 1
ATOM 1152 C C . THR A 1 145 ? -15.546 -2.383 29.053 1.00 72.62 145 THR A C 1
ATO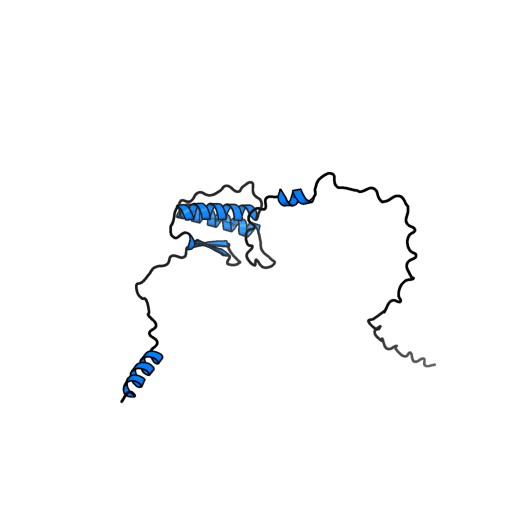M 1154 O O . THR A 1 145 ? -15.658 -2.347 30.277 1.00 72.62 145 THR A O 1
ATOM 1157 N N . LEU A 1 146 ? -16.195 -3.290 28.318 1.00 72.38 146 LEU A N 1
ATOM 1158 C CA . LEU A 1 146 ? -16.894 -4.441 28.896 1.00 72.38 146 LEU A CA 1
ATOM 1159 C C . LEU A 1 146 ? -15.861 -5.436 29.436 1.00 72.38 146 LEU A C 1
ATOM 1161 O O . LEU A 1 146 ? -15.245 -6.188 28.682 1.00 72.38 146 LEU A O 1
ATOM 1165 N N . TYR A 1 147 ? -15.670 -5.446 30.752 1.00 75.19 147 TYR A N 1
ATOM 1166 C CA . TYR A 1 147 ? -14.886 -6.481 31.413 1.00 75.19 147 TYR A CA 1
ATOM 1167 C C . TYR A 1 147 ? -15.713 -7.761 31.494 1.00 75.19 147 TYR A C 1
ATOM 1169 O O . TYR A 1 147 ? -16.765 -7.799 32.134 1.00 75.19 147 TYR A O 1
ATOM 1177 N N . TYR A 1 148 ? -15.233 -8.827 30.857 1.00 81.88 148 TYR A N 1
ATOM 1178 C CA . TYR A 1 148 ? -15.790 -10.154 31.074 1.00 81.88 148 TYR A CA 1
ATOM 1179 C C . TYR A 1 148 ? -15.416 -10.622 32.482 1.00 81.88 148 TYR A C 1
ATOM 1181 O O . TYR A 1 148 ? -14.256 -10.921 32.765 1.00 81.88 148 TYR A O 1
ATOM 1189 N N . ILE A 1 149 ? -16.406 -10.675 33.369 1.00 83.62 149 ILE A N 1
ATOM 1190 C CA . ILE A 1 149 ? -16.262 -11.271 34.693 1.00 83.62 149 ILE A CA 1
ATOM 1191 C C . ILE A 1 149 ? -16.804 -12.701 34.601 1.00 83.62 149 ILE A C 1
ATOM 1193 O O . ILE A 1 149 ? -18.016 -12.880 34.458 1.00 83.62 149 ILE A O 1
ATOM 1197 N N . PRO A 1 150 ? -15.950 -13.737 34.668 1.00 87.25 150 PRO A N 1
ATOM 1198 C CA . PRO A 1 150 ? -16.408 -15.113 34.580 1.00 87.25 150 PRO A CA 1
ATOM 1199 C C . PRO A 1 150 ? -17.184 -15.480 35.853 1.00 87.25 150 PRO A C 1
ATOM 1201 O O . PRO A 1 150 ? -16.615 -15.745 36.913 1.00 87.25 150 PRO A O 1
ATOM 1204 N N . VAL A 1 151 ? -18.512 -15.495 35.736 1.00 87.44 151 VAL A N 1
ATOM 1205 C CA . VAL A 1 151 ? -19.436 -15.701 36.863 1.00 87.44 151 VAL A CA 1
ATOM 1206 C C . VAL A 1 151 ? -19.331 -17.116 37.439 1.00 87.44 151 VAL A C 1
ATOM 1208 O O . VAL A 1 151 ? -19.428 -17.296 38.650 1.00 87.44 151 VAL A O 1
ATOM 1211 N N . ILE A 1 152 ? -19.086 -18.114 36.579 1.00 87.19 152 ILE A N 1
ATOM 1212 C CA . ILE A 1 152 ? -19.008 -19.528 36.974 1.00 87.19 152 ILE A CA 1
ATOM 1213 C C . ILE A 1 152 ? -17.842 -19.764 37.955 1.00 87.19 152 ILE A C 1
ATOM 1215 O O . ILE A 1 152 ? -18.123 -20.200 39.066 1.00 87.19 152 ILE A O 1
ATOM 1219 N N . PRO A 1 153 ? -16.573 -19.415 37.648 1.00 88.31 153 PRO A N 1
ATOM 1220 C CA . PRO A 1 153 ? -15.470 -19.523 38.608 1.00 88.31 153 PRO A CA 1
ATOM 1221 C C . PRO A 1 153 ? -15.715 -18.810 39.943 1.00 88.31 153 PRO A C 1
ATOM 1223 O O . PRO A 1 153 ? -15.408 -19.363 41.000 1.00 88.31 153 PRO A O 1
ATOM 1226 N N . LEU A 1 154 ? -16.289 -17.601 39.915 1.00 85.69 154 LEU A N 1
ATOM 1227 C CA . LEU A 1 154 ? -16.606 -16.853 41.136 1.00 85.69 154 LEU A CA 1
ATOM 1228 C C . LEU A 1 154 ? -17.638 -17.588 41.993 1.00 85.69 154 LEU A C 1
ATOM 1230 O O . LEU A 1 154 ? -17.461 -17.704 43.207 1.00 85.69 154 LEU A O 1
ATOM 1234 N N . TYR A 1 155 ? -18.680 -18.126 41.359 1.00 85.94 155 TYR A N 1
ATOM 1235 C CA . TYR A 1 155 ? -19.693 -18.937 42.021 1.00 85.94 155 TYR A CA 1
ATOM 1236 C C . TYR A 1 155 ? -19.077 -20.171 42.691 1.00 85.94 155 TYR A C 1
ATOM 1238 O O . TYR A 1 155 ? -19.360 -20.421 43.866 1.00 85.94 155 TYR A O 1
ATOM 1246 N N . THR A 1 156 ? -18.193 -20.901 41.999 1.00 86.56 156 THR A N 1
ATOM 1247 C CA . THR A 1 156 ? -17.540 -22.102 42.547 1.00 86.56 156 THR A CA 1
ATOM 1248 C C . THR A 1 156 ? -16.683 -21.771 43.769 1.00 86.56 156 THR A C 1
ATOM 1250 O O . THR A 1 156 ? -16.768 -22.450 44.789 1.00 86.56 156 THR A O 1
ATOM 1253 N N . ILE A 1 157 ? -15.896 -20.692 43.709 1.00 85.69 157 ILE A N 1
ATOM 1254 C CA . ILE A 1 157 ? -15.030 -20.259 44.819 1.00 85.69 157 ILE A CA 1
ATOM 1255 C C . ILE A 1 157 ? -15.861 -19.814 46.035 1.00 85.69 157 ILE A C 1
ATOM 1257 O O . ILE A 1 157 ? -15.529 -20.155 47.172 1.00 85.69 157 ILE A O 1
ATOM 1261 N N . LEU A 1 158 ? -16.961 -19.086 45.814 1.00 85.00 158 LEU A N 1
ATOM 1262 C CA . LEU A 1 158 ? -17.881 -18.656 46.875 1.00 85.00 158 LEU A CA 1
ATOM 1263 C C . LEU A 1 158 ? -18.563 -19.836 47.580 1.00 85.00 158 LEU A C 1
ATOM 1265 O O . LEU A 1 158 ? -18.754 -19.793 48.796 1.00 85.00 158 LEU A O 1
ATOM 1269 N N . HIS A 1 159 ? -18.909 -20.891 46.840 1.00 81.50 159 HIS A N 1
ATOM 1270 C CA . HIS A 1 159 ? -19.550 -22.081 47.404 1.00 81.50 159 HIS A CA 1
ATOM 1271 C C . HIS A 1 159 ? -18.554 -23.007 48.113 1.00 81.50 159 HIS A C 1
ATOM 1273 O O . HIS A 1 159 ? -18.875 -23.529 49.178 1.00 81.50 159 HIS A O 1
ATOM 1279 N N . ASN A 1 160 ? -17.319 -23.117 47.614 1.00 73.88 160 ASN A N 1
ATOM 1280 C CA . ASN A 1 160 ? -16.258 -23.911 48.245 1.00 73.88 160 ASN A CA 1
ATOM 1281 C C . ASN A 1 160 ? -15.710 -23.287 49.544 1.00 73.88 160 ASN A C 1
ATOM 1283 O O . ASN A 1 160 ? -15.098 -23.973 50.357 1.00 73.88 160 ASN A O 1
ATOM 1287 N N . ARG A 1 161 ? -15.947 -21.993 49.798 1.00 62.16 161 ARG A N 1
ATOM 1288 C CA . ARG A 1 161 ? -15.617 -21.368 51.094 1.00 62.16 161 ARG A CA 1
ATOM 1289 C C . ARG A 1 161 ? -16.518 -21.826 52.242 1.00 62.16 161 ARG A C 1
ATOM 1291 O O . ARG A 1 161 ? -16.118 -21.713 53.394 1.00 62.16 161 ARG A O 1
ATOM 1298 N N . LYS A 1 162 ? -17.714 -22.351 51.952 1.00 60.28 162 LYS A N 1
ATOM 1299 C CA . LYS A 1 162 ? -18.660 -22.832 52.975 1.00 60.28 162 LYS A CA 1
ATOM 1300 C C . LYS A 1 162 ? -18.353 -24.249 53.473 1.00 60.28 162 LYS A C 1
ATOM 1302 O O . LYS A 1 162 ? -18.966 -24.680 54.444 1.00 60.28 162 LYS A O 1
ATOM 1307 N N . THR A 1 163 ? -17.422 -24.958 52.833 1.00 57.62 163 THR A N 1
ATOM 1308 C CA . THR A 1 163 ? -17.069 -26.351 53.155 1.00 57.62 163 THR A CA 1
ATOM 1309 C C . THR A 1 163 ? -15.798 -26.494 53.993 1.00 57.62 163 THR A C 1
ATOM 1311 O O . THR A 1 163 ? -15.401 -27.616 54.281 1.00 57.62 163 THR A O 1
ATOM 1314 N N . VAL A 1 164 ? -15.173 -25.391 54.421 1.00 50.91 164 VAL A N 1
ATOM 1315 C CA . VAL A 1 164 ? -14.118 -25.424 55.446 1.00 50.91 164 VAL A CA 1
ATOM 1316 C C . VAL A 1 164 ? -14.782 -25.203 56.808 1.00 50.91 164 VAL A C 1
ATOM 1318 O O . VAL A 1 164 ? -14.919 -24.071 57.270 1.00 50.91 164 VAL A O 1
ATOM 1321 N N . LYS A 1 165 ? -15.271 -26.291 57.403 1.00 47.88 165 LYS A N 1
ATOM 1322 C CA . LYS A 1 165 ? -15.563 -26.409 58.834 1.00 47.88 165 LYS A CA 1
ATOM 1323 C C . LYS A 1 165 ? -14.700 -27.523 59.398 1.00 47.88 165 LYS A C 1
ATOM 1325 O O . LYS A 1 165 ? -14.563 -28.540 58.684 1.00 47.88 165 LYS A O 1
#

pLDDT: mean 73.97, std 13.3, range [40.19, 92.38]

Sequence (165 aa):
KTANSSKPVTTSPPVVRVRELDETPEGCRRNSQGQTAVRSAHDVTNAFLGMQFHARLQEPEIGENYDSSKLEREFFKSLSNISKKLNVTKLECAGLPYPYNISESLEHLKTQLKLSTEDWREIRLVNDGKCTFFAKEDRYNTGCTLYYIPVIPLYTILHNRKTVK

Foldseek 3Di:
DDDDDDDDDDDDDDPDDPDDDDDDDPDDDDDPDDDDDPDDPDDPVVVVVPDDDQDDDPDDPLPPDDDQVQAVVLLVVQLVVVCVVQVNDFDDQVPPDPPRSVSVRVVSRLVRCVVRDPQSVQWDWDDPSVGIHIDGDDDDDPVPPDDDDPVVVVVVVVVVVVPPD